Protein AF-A0A0A8JDP9-F1 (afdb_monomer_lite)

Radius of gyration: 29.93 Å; chains: 1; bounding box: 55×27×90 Å

pLDDT: mean 86.09, std 14.24, range [46.56, 98.44]

Structure (mmCIF, N/CA/C/O backbone):
data_AF-A0A0A8JDP9-F1
#
_entry.id   AF-A0A0A8JDP9-F1
#
loop_
_atom_site.group_PDB
_atom_site.id
_atom_site.type_symbol
_atom_site.label_atom_id
_atom_site.label_alt_id
_atom_site.label_comp_id
_atom_site.label_asym_id
_atom_site.label_entity_id
_atom_site.label_seq_id
_atom_site.pdbx_PDB_ins_code
_atom_site.Cartn_x
_atom_site.Cartn_y
_atom_site.Cartn_z
_atom_site.occupancy
_atom_site.B_iso_or_equiv
_atom_site.auth_seq_id
_atom_site.auth_comp_id
_atom_site.auth_asym_id
_atom_site.auth_atom_id
_atom_site.pdbx_PDB_model_num
ATOM 1 N N . MET A 1 1 ? -7.010 18.766 -44.746 1.00 46.56 1 MET A N 1
ATOM 2 C CA . MET A 1 1 ? -5.952 19.317 -43.874 1.00 46.56 1 MET A CA 1
ATOM 3 C C . MET A 1 1 ? -5.940 18.537 -42.570 1.00 46.56 1 MET A C 1
ATOM 5 O O . MET A 1 1 ? -6.989 18.389 -41.964 1.00 46.56 1 MET A O 1
ATOM 9 N N . ASN A 1 2 ? -4.754 18.015 -42.251 1.00 53.66 2 ASN A N 1
ATOM 10 C CA . ASN A 1 2 ? -4.249 17.369 -41.033 1.00 53.66 2 ASN A CA 1
ATOM 11 C C . ASN A 1 2 ? -5.069 16.253 -40.369 1.00 53.66 2 ASN A C 1
ATOM 13 O O . ASN A 1 2 ? -5.857 16.469 -39.455 1.00 53.66 2 ASN A O 1
ATOM 17 N N . ALA A 1 3 ? -4.739 15.026 -40.776 1.00 61.41 3 ALA A N 1
ATOM 18 C CA . ALA A 1 3 ? -5.003 13.811 -40.026 1.00 61.41 3 ALA A CA 1
ATOM 19 C C . ALA A 1 3 ? -4.173 13.802 -38.728 1.00 61.41 3 ALA A C 1
ATOM 21 O O . ALA A 1 3 ? -2.993 13.462 -38.730 1.00 61.41 3 ALA A O 1
ATOM 22 N N . ILE A 1 4 ? -4.802 14.154 -37.607 1.00 61.94 4 ILE A N 1
ATOM 23 C CA . ILE A 1 4 ? -4.354 13.746 -36.270 1.00 61.94 4 ILE A CA 1
ATOM 24 C C . ILE A 1 4 ? -4.788 12.286 -36.104 1.00 61.94 4 ILE A C 1
ATOM 26 O O . ILE A 1 4 ? -5.765 11.978 -35.430 1.00 61.94 4 ILE A O 1
ATOM 30 N N . LEU A 1 5 ? -4.123 11.379 -36.814 1.00 61.31 5 LEU A N 1
ATOM 31 C CA . LEU A 1 5 ? -4.370 9.946 -36.713 1.00 61.31 5 LEU A CA 1
ATOM 32 C C . LEU A 1 5 ? -3.043 9.279 -36.335 1.00 61.31 5 LEU A C 1
ATOM 34 O O . LEU A 1 5 ? -2.273 8.881 -37.197 1.00 61.31 5 LEU A O 1
ATOM 38 N N . MET A 1 6 ? -2.819 9.158 -35.018 1.00 65.69 6 MET A N 1
ATOM 39 C CA . MET A 1 6 ? -1.969 8.133 -34.387 1.00 65.69 6 MET A CA 1
ATOM 40 C C . MET A 1 6 ? -0.436 8.375 -34.266 1.00 65.69 6 MET A C 1
ATOM 42 O O . MET A 1 6 ? 0.338 7.624 -34.848 1.00 65.69 6 MET A O 1
ATOM 46 N N . PRO A 1 7 ? 0.067 9.294 -33.409 1.00 58.75 7 PRO A N 1
ATOM 47 C CA . PRO A 1 7 ? 1.493 9.309 -33.047 1.00 58.75 7 PRO A CA 1
ATOM 48 C C . PRO A 1 7 ? 1.874 8.314 -31.926 1.00 58.75 7 PRO A C 1
ATOM 50 O O . PRO A 1 7 ? 3.000 8.346 -31.448 1.00 58.75 7 PRO A O 1
ATOM 53 N N . PHE A 1 8 ? 0.953 7.472 -31.437 1.00 59.28 8 PHE A N 1
ATOM 54 C CA . PHE A 1 8 ? 1.061 6.940 -30.067 1.00 59.28 8 PHE A CA 1
ATOM 55 C C . PHE A 1 8 ? 1.314 5.429 -29.928 1.00 59.28 8 PHE A C 1
ATOM 57 O O . PHE A 1 8 ? 1.521 4.951 -28.819 1.00 59.28 8 PHE A O 1
ATOM 64 N N . LEU A 1 9 ? 1.353 4.666 -31.021 1.00 66.06 9 LEU A N 1
ATOM 65 C CA . LEU A 1 9 ?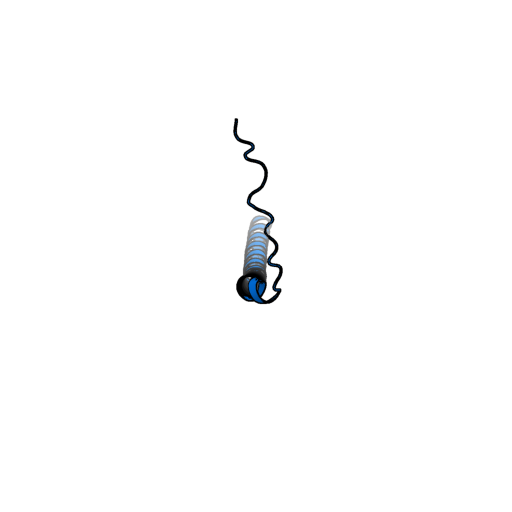 1.723 3.248 -30.962 1.00 66.06 9 LEU A CA 1
ATOM 66 C C . LEU A 1 9 ? 3.113 3.023 -31.574 1.00 66.06 9 LEU A C 1
ATOM 68 O O . LEU A 1 9 ? 3.279 2.236 -32.501 1.00 66.06 9 LEU A O 1
ATOM 72 N N . TYR A 1 10 ? 4.109 3.762 -31.075 1.00 68.75 10 TYR A N 1
ATOM 73 C CA . TYR A 1 10 ? 5.510 3.464 -31.366 1.00 68.75 10 TYR A CA 1
ATOM 74 C C . TYR A 1 10 ? 5.939 2.292 -30.491 1.00 68.75 10 TYR A C 1
ATOM 76 O O . TYR A 1 10 ? 6.088 2.420 -29.275 1.00 68.75 10 TYR A O 1
ATOM 84 N N . PHE A 1 11 ? 6.099 1.135 -31.120 1.00 74.56 11 PHE A N 1
ATOM 85 C CA . PHE A 1 11 ? 6.746 -0.001 -30.496 1.00 74.56 11 PHE A CA 1
ATOM 86 C C . PHE A 1 11 ? 8.220 0.050 -30.862 1.00 74.56 11 PHE A C 1
ATOM 88 O O . PHE A 1 11 ? 8.527 -0.101 -32.046 1.00 74.56 11 PHE A O 1
ATOM 95 N N . PRO A 1 12 ? 9.129 0.239 -29.893 1.00 83.38 12 PRO A N 1
ATOM 96 C CA . PRO A 1 12 ? 10.538 0.168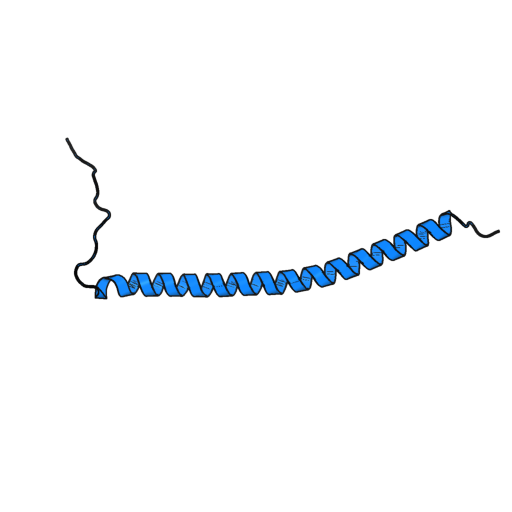 -30.210 1.00 83.38 12 PRO A CA 1
ATOM 97 C C . PRO A 1 12 ? 10.894 -1.192 -30.816 1.00 83.38 12 PRO A C 1
ATOM 99 O O . PRO A 1 12 ? 10.433 -2.247 -30.346 1.00 83.38 12 PRO A O 1
ATOM 102 N N . GLU A 1 13 ? 11.670 -1.138 -31.900 1.00 86.31 13 GLU A N 1
ATOM 103 C CA . GLU A 1 13 ? 12.192 -2.317 -32.593 1.00 86.31 13 GLU A CA 1
ATOM 104 C C . GLU A 1 13 ? 13.183 -3.062 -31.693 1.00 86.31 13 GLU A C 1
ATOM 106 O O . GLU A 1 13 ? 13.120 -4.291 -31.588 1.00 86.31 13 GLU A O 1
ATOM 111 N N . ASP A 1 14 ? 14.026 -2.318 -30.967 1.00 89.19 14 ASP A N 1
ATOM 112 C CA . ASP A 1 14 ? 14.894 -2.871 -29.935 1.00 89.19 14 ASP A CA 1
ATOM 113 C C . ASP A 1 14 ? 14.120 -3.084 -28.624 1.00 89.19 14 ASP A C 1
ATOM 115 O O . ASP A 1 14 ? 13.509 -2.183 -28.047 1.00 89.19 14 ASP A O 1
ATOM 119 N N . LYS A 1 15 ? 14.167 -4.314 -28.110 1.00 85.75 15 LYS A N 1
ATOM 120 C CA . LYS A 1 15 ? 13.510 -4.681 -26.852 1.00 85.75 15 LYS A CA 1
ATOM 121 C C . LYS A 1 15 ? 14.144 -4.013 -25.628 1.00 85.75 15 LYS A C 1
ATOM 123 O O . LYS A 1 15 ? 13.484 -3.913 -24.592 1.00 85.75 15 LYS A O 1
ATOM 128 N N . SER A 1 16 ? 15.384 -3.543 -25.735 1.00 91.75 16 SER A N 1
ATOM 129 C CA . SER A 1 16 ? 16.080 -2.836 -24.659 1.00 91.75 16 SER A CA 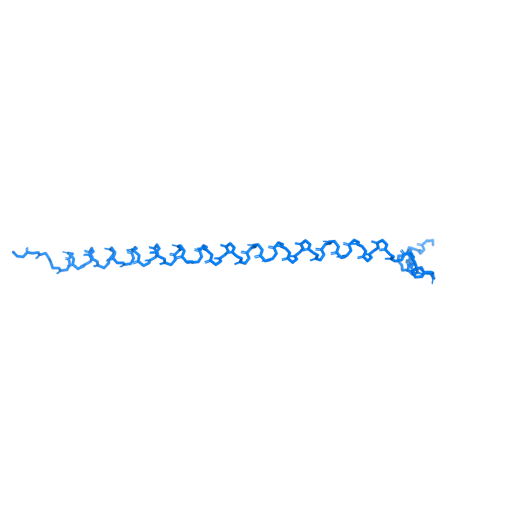1
ATOM 130 C C . SER A 1 16 ? 15.380 -1.527 -24.262 1.00 91.75 16 SER A C 1
ATOM 132 O O . SER A 1 16 ? 15.366 -1.161 -23.086 1.00 91.75 16 SER A O 1
ATOM 134 N N . GLU A 1 17 ? 14.685 -0.874 -25.194 1.00 90.06 17 GLU A N 1
ATOM 135 C CA . GLU A 1 17 ? 13.969 0.381 -24.942 1.00 90.06 17 GLU A CA 1
ATOM 136 C C . GLU A 1 17 ? 12.739 0.212 -24.026 1.00 90.06 17 GLU A C 1
ATOM 138 O O . GLU A 1 17 ? 12.250 1.192 -23.468 1.00 90.06 17 GLU A O 1
ATOM 143 N N . TYR A 1 18 ? 12.256 -1.019 -23.793 1.00 90.81 18 TYR A N 1
ATOM 144 C CA . TYR A 1 18 ? 11.177 -1.289 -22.827 1.00 90.81 18 TYR A CA 1
ATOM 145 C C . TYR A 1 18 ? 11.671 -1.445 -21.382 1.00 90.81 18 TYR A C 1
ATOM 147 O O . TYR A 1 18 ? 10.848 -1.464 -20.462 1.00 90.81 18 TYR A O 1
ATOM 155 N N . ILE A 1 19 ? 12.985 -1.554 -21.146 1.00 93.38 19 ILE A N 1
ATOM 156 C CA . ILE A 1 19 ? 13.558 -1.726 -19.799 1.00 93.38 19 ILE A CA 1
ATOM 157 C C . ILE A 1 19 ? 13.046 -0.654 -18.817 1.00 93.38 19 ILE A C 1
ATOM 159 O O . ILE A 1 19 ? 12.596 -1.032 -17.731 1.00 93.38 19 ILE A O 1
ATOM 163 N N . PRO A 1 20 ? 13.012 0.650 -19.168 1.00 93.56 20 PRO A N 1
ATOM 164 C CA . PRO A 1 20 ? 12.463 1.677 -18.285 1.00 93.56 20 PRO A CA 1
ATOM 165 C C . PRO A 1 20 ? 11.001 1.416 -17.901 1.00 93.56 20 PRO A C 1
ATOM 167 O O . PRO A 1 20 ? 10.644 1.541 -16.731 1.00 93.56 20 PRO A O 1
ATOM 170 N N . ALA A 1 21 ? 10.168 0.982 -18.853 1.00 93.06 21 ALA A N 1
ATOM 171 C CA . ALA A 1 21 ? 8.759 0.685 -18.600 1.00 93.06 21 ALA A CA 1
ATOM 172 C C . ALA A 1 21 ? 8.587 -0.505 -17.642 1.00 93.06 21 ALA A C 1
ATOM 174 O O . ALA A 1 21 ? 7.770 -0.442 -16.722 1.00 93.06 21 ALA A O 1
ATOM 175 N N . VAL A 1 22 ? 9.385 -1.565 -17.807 1.00 94.94 22 VAL A N 1
ATOM 176 C CA . VAL A 1 22 ? 9.364 -2.733 -16.911 1.00 94.94 22 VAL A CA 1
ATOM 177 C C . VAL A 1 22 ? 9.810 -2.352 -15.500 1.00 94.94 22 VAL A C 1
ATOM 179 O O . VAL A 1 22 ? 9.197 -2.799 -14.529 1.00 94.94 22 VAL A O 1
ATOM 182 N N . ILE A 1 23 ? 10.827 -1.497 -15.364 1.00 96.88 23 ILE A N 1
ATOM 183 C CA . ILE A 1 23 ? 11.289 -0.999 -14.060 1.00 96.88 23 ILE A CA 1
ATOM 184 C C . ILE A 1 23 ? 10.181 -0.192 -13.377 1.00 96.88 23 ILE A C 1
ATOM 186 O O . ILE A 1 23 ? 9.852 -0.472 -12.223 1.00 96.88 23 ILE A O 1
ATOM 190 N N . SER A 1 24 ? 9.568 0.764 -14.081 1.00 96.56 24 SER A N 1
ATOM 191 C CA . SER A 1 24 ? 8.469 1.567 -13.534 1.00 96.56 24 SER A CA 1
ATOM 192 C C . SER A 1 24 ? 7.282 0.699 -13.128 1.00 96.56 24 SER A C 1
ATOM 194 O O . SER A 1 24 ? 6.778 0.834 -12.013 1.00 96.56 24 SER A O 1
ATOM 196 N N . LEU A 1 25 ? 6.863 -0.230 -13.992 1.00 96.75 25 LEU A N 1
ATOM 197 C CA . LEU A 1 25 ? 5.768 -1.148 -13.696 1.00 96.75 25 LEU A CA 1
ATOM 198 C C . LEU A 1 25 ? 6.082 -1.991 -12.458 1.00 96.75 25 LEU A C 1
ATOM 200 O O . LEU A 1 25 ? 5.260 -2.075 -11.551 1.00 96.75 25 LEU A O 1
ATOM 204 N N . THR A 1 26 ? 7.282 -2.567 -12.388 1.00 98.06 26 THR A N 1
ATOM 205 C CA . THR A 1 26 ? 7.712 -3.389 -11.250 1.00 98.06 26 THR A CA 1
ATOM 206 C C . THR A 1 26 ? 7.710 -2.578 -9.958 1.00 98.06 26 THR A C 1
ATOM 208 O O . THR A 1 26 ? 7.195 -3.045 -8.944 1.00 98.06 26 THR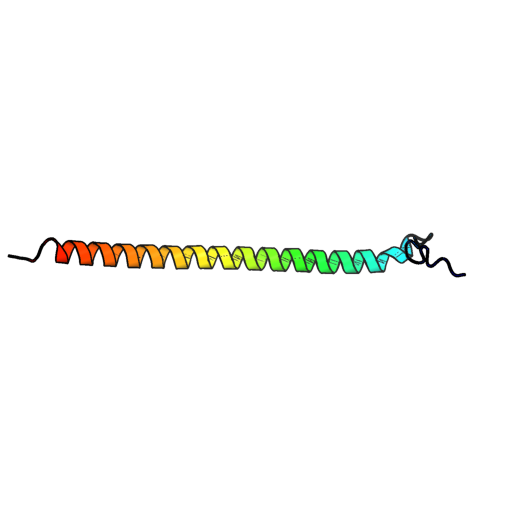 A O 1
ATOM 211 N N . PHE A 1 27 ? 8.211 -1.342 -9.991 1.00 98.25 27 PHE A N 1
ATOM 212 C CA . PHE A 1 27 ? 8.203 -0.446 -8.838 1.00 98.25 27 PHE A CA 1
ATOM 213 C C . PHE A 1 27 ? 6.778 -0.173 -8.333 1.00 98.25 27 PHE A C 1
ATOM 215 O O . PHE A 1 27 ? 6.496 -0.373 -7.150 1.00 98.25 27 PHE A O 1
ATOM 222 N N . PHE A 1 28 ? 5.852 0.204 -9.220 1.00 98.12 28 PHE A N 1
ATOM 223 C CA . PHE A 1 28 ? 4.457 0.439 -8.835 1.00 98.12 28 PHE A CA 1
ATOM 224 C C . PHE A 1 28 ? 3.747 -0.832 -8.366 1.00 98.12 28 PHE A C 1
ATOM 226 O O . PHE A 1 28 ? 2.968 -0.774 -7.417 1.00 98.12 28 PHE A O 1
ATOM 233 N N . MET A 1 29 ? 4.037 -1.983 -8.973 1.00 98.31 29 MET A N 1
ATOM 234 C CA . MET A 1 29 ? 3.493 -3.272 -8.543 1.00 98.31 29 MET A CA 1
ATOM 235 C C . MET A 1 29 ? 3.941 -3.629 -7.124 1.00 98.31 29 MET A C 1
ATOM 237 O O . MET A 1 29 ? 3.119 -4.052 -6.311 1.00 98.31 29 MET A O 1
ATOM 241 N N . ILE A 1 30 ? 5.218 -3.412 -6.795 1.00 98.44 30 ILE A N 1
ATOM 242 C CA . ILE A 1 30 ? 5.734 -3.617 -5.436 1.00 98.44 30 ILE A CA 1
ATOM 243 C C . ILE A 1 30 ? 5.005 -2.695 -4.457 1.00 98.44 30 ILE A C 1
ATOM 245 O O . ILE A 1 30 ? 4.502 -3.169 -3.438 1.00 98.44 30 ILE A O 1
ATOM 249 N N . LEU A 1 31 ? 4.896 -1.400 -4.772 1.00 98.44 31 LEU A N 1
ATOM 250 C CA . LEU A 1 31 ? 4.183 -0.448 -3.920 1.00 98.44 31 LEU A CA 1
ATOM 251 C C . LEU A 1 31 ? 2.719 -0.848 -3.714 1.00 98.44 31 LEU A C 1
ATOM 253 O O . LEU A 1 31 ? 2.253 -0.860 -2.579 1.00 98.44 31 LEU A O 1
ATOM 257 N N . LEU A 1 32 ? 2.018 -1.245 -4.776 1.00 98.19 32 LEU A N 1
ATOM 258 C CA . LEU A 1 32 ? 0.631 -1.698 -4.706 1.00 98.19 32 LEU A CA 1
ATOM 259 C C . LEU A 1 32 ? 0.476 -2.885 -3.750 1.00 98.19 32 LEU A C 1
ATOM 261 O O . LEU A 1 32 ? -0.404 -2.872 -2.888 1.00 98.19 32 LEU A O 1
ATOM 265 N N . ILE A 1 33 ? 1.339 -3.896 -3.873 1.00 98.12 33 ILE A N 1
ATOM 266 C CA . ILE A 1 33 ? 1.305 -5.079 -3.006 1.00 98.12 33 ILE A CA 1
ATOM 267 C C . ILE A 1 33 ? 1.579 -4.678 -1.554 1.00 98.12 33 ILE A C 1
ATOM 269 O O . ILE A 1 33 ? 0.850 -5.105 -0.657 1.00 98.12 33 ILE A O 1
ATOM 273 N N . LEU A 1 34 ? 2.588 -3.838 -1.309 1.00 98.19 34 LEU A N 1
ATOM 274 C CA . LEU A 1 34 ? 2.921 -3.368 0.036 1.00 98.19 34 LEU A CA 1
ATOM 275 C C . LEU A 1 34 ? 1.762 -2.590 0.665 1.00 98.19 34 LEU A C 1
ATOM 277 O O . LEU A 1 34 ? 1.367 -2.893 1.792 1.00 98.19 34 LEU A O 1
ATOM 281 N N . THR A 1 35 ? 1.171 -1.646 -0.067 1.00 97.81 35 THR A N 1
ATOM 282 C CA . THR A 1 35 ? 0.006 -0.877 0.384 1.00 97.81 35 THR A CA 1
ATOM 283 C C . THR A 1 35 ? -1.181 -1.791 0.666 1.00 97.81 35 THR A C 1
ATOM 285 O O . THR A 1 35 ? -1.791 -1.688 1.730 1.00 97.81 35 THR A O 1
ATOM 288 N N . PHE A 1 36 ? -1.486 -2.732 -0.228 1.00 97.19 36 PHE A N 1
ATOM 289 C CA . PHE A 1 36 ? -2.598 -3.663 -0.046 1.00 97.19 36 PHE A CA 1
ATOM 290 C C . PHE A 1 36 ? -2.405 -4.557 1.186 1.00 97.19 36 PHE A C 1
ATOM 292 O O . PHE A 1 36 ? -3.320 -4.729 1.997 1.00 97.19 36 PHE A O 1
ATOM 299 N N . VAL A 1 37 ? -1.197 -5.093 1.378 1.00 96.69 37 VAL A N 1
ATOM 300 C CA . VAL A 1 37 ? -0.857 -5.897 2.559 1.00 96.69 37 VAL A CA 1
ATOM 301 C C . VAL A 1 37 ? -0.949 -5.061 3.835 1.00 96.69 37 VAL A C 1
ATOM 303 O O . VAL A 1 37 ? -1.479 -5.556 4.833 1.00 96.69 37 VAL A O 1
ATOM 306 N N . TRP A 1 38 ? -0.470 -3.816 3.813 1.00 96.81 38 TRP A N 1
ATOM 307 C CA . TRP A 1 38 ? -0.537 -2.903 4.953 1.00 96.81 38 TRP A CA 1
ATOM 308 C C . TRP A 1 38 ? -1.985 -2.601 5.354 1.00 96.81 38 TRP A C 1
ATOM 310 O O . TRP A 1 38 ? -2.342 -2.807 6.516 1.00 96.81 38 TRP A O 1
ATOM 320 N N . ILE A 1 39 ? -2.839 -2.235 4.392 1.00 96.44 39 ILE A N 1
ATOM 321 C CA . ILE A 1 39 ? -4.271 -1.996 4.625 1.00 96.44 39 ILE A CA 1
ATOM 322 C C . ILE A 1 39 ? -4.920 -3.244 5.221 1.00 96.44 39 ILE A C 1
ATOM 324 O O . ILE A 1 39 ? -5.534 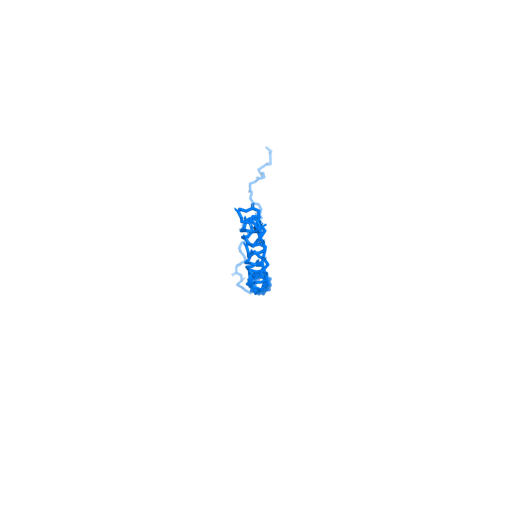-3.165 6.281 1.00 96.44 39 ILE A O 1
ATOM 328 N N . ARG A 1 40 ? -4.720 -4.420 4.613 1.00 94.56 40 ARG A N 1
ATOM 329 C CA . ARG A 1 40 ? -5.324 -5.675 5.089 1.00 94.56 40 ARG A CA 1
ATOM 330 C C . ARG A 1 40 ? -4.931 -6.007 6.530 1.00 94.56 40 ARG A C 1
ATOM 332 O O . ARG A 1 40 ? -5.761 -6.489 7.297 1.00 94.56 40 ARG A O 1
ATOM 339 N N . ARG A 1 41 ? -3.667 -5.784 6.908 1.00 93.38 41 ARG A N 1
ATOM 340 C CA . ARG A 1 41 ? -3.210 -5.997 8.292 1.00 93.38 41 ARG A CA 1
ATOM 341 C C . ARG A 1 41 ? -3.877 -5.015 9.249 1.00 93.38 41 ARG A C 1
ATOM 343 O O . ARG A 1 41 ? -4.302 -5.430 10.322 1.00 93.38 41 ARG A O 1
ATOM 350 N N . ASN A 1 42 ? -3.991 -3.751 8.853 1.00 92.88 42 ASN A N 1
ATOM 351 C CA . ASN A 1 42 ? -4.618 -2.730 9.680 1.00 92.88 42 ASN A CA 1
ATOM 352 C C . ASN A 1 42 ? -6.132 -2.954 9.835 1.00 92.88 42 ASN A C 1
ATOM 354 O O . ASN A 1 42 ? -6.673 -2.728 10.912 1.00 92.88 42 ASN A O 1
ATOM 358 N N . SER A 1 43 ? -6.813 -3.444 8.795 1.00 91.12 43 SER A N 1
ATOM 359 C CA . SER A 1 43 ? -8.241 -3.777 8.853 1.00 91.12 43 SER A CA 1
ATOM 360 C C . SER A 1 43 ? -8.531 -4.913 9.828 1.00 91.12 43 SER A C 1
ATOM 362 O O . SER A 1 43 ? -9.466 -4.798 10.607 1.00 91.12 43 SER A O 1
ATOM 364 N N . LYS A 1 44 ? -7.707 -5.970 9.855 1.00 89.25 44 LYS A N 1
ATOM 365 C CA . LYS A 1 44 ? -7.895 -7.081 10.806 1.00 89.25 44 LYS A CA 1
ATOM 366 C C . LYS A 1 44 ? -7.793 -6.640 12.263 1.00 89.25 44 LYS A C 1
ATOM 368 O O . LYS A 1 44 ? -8.556 -7.104 13.097 1.00 89.25 44 LYS A O 1
ATOM 373 N N . LYS A 1 45 ? -6.852 -5.740 12.560 1.00 88.12 45 LYS A N 1
ATOM 374 C CA . LYS A 1 45 ? -6.694 -5.199 13.912 1.00 88.12 45 LYS A CA 1
ATOM 375 C C . LYS A 1 45 ? -7.912 -4.363 14.320 1.00 88.12 45 LYS A C 1
ATOM 377 O O . LYS A 1 45 ? -8.429 -4.532 15.416 1.00 88.12 45 LYS A O 1
ATOM 382 N N . GLN A 1 46 ? -8.390 -3.509 13.416 1.00 90.56 46 GLN A N 1
ATOM 383 C CA . GLN A 1 46 ? -9.588 -2.700 13.654 1.00 90.56 46 GLN A CA 1
ATOM 384 C C . GLN A 1 46 ? -10.848 -3.555 13.820 1.00 90.56 46 GLN A C 1
ATOM 386 O O . GLN A 1 46 ? -11.701 -3.224 14.636 1.00 90.56 46 GLN A O 1
ATOM 391 N N . GLU A 1 47 ? -10.968 -4.652 13.071 1.00 92.56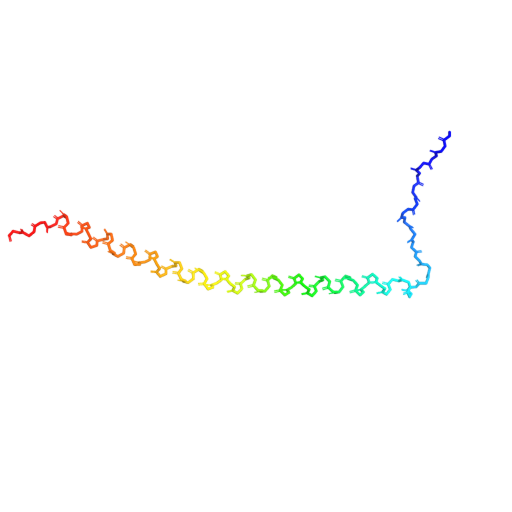 47 GLU A N 1
ATOM 392 C CA . GLU A 1 47 ? -12.089 -5.588 13.184 1.00 92.56 47 GLU A CA 1
ATOM 393 C C . GLU A 1 47 ? -12.155 -6.222 14.580 1.00 92.56 47 GLU A C 1
ATOM 395 O O . GLU A 1 47 ? -13.220 -6.241 15.194 1.00 92.56 47 GLU A O 1
ATOM 400 N N . GLU A 1 48 ? -11.020 -6.683 15.108 1.00 92.62 48 GLU A N 1
ATOM 401 C CA . GLU A 1 48 ? -10.940 -7.275 16.447 1.00 92.62 48 GLU A CA 1
ATOM 402 C C . GLU A 1 48 ? -11.278 -6.255 17.546 1.00 92.62 48 GLU A C 1
ATOM 404 O O . GLU A 1 48 ? -12.153 -6.513 18.372 1.00 92.62 48 GLU A O 1
ATOM 409 N N . GLU A 1 49 ? -10.674 -5.062 17.499 1.00 91.06 49 GLU A N 1
ATOM 410 C CA . GLU A 1 49 ? -10.952 -3.980 18.457 1.00 91.06 49 GLU A CA 1
ATOM 411 C C . GLU A 1 49 ? -12.429 -3.544 18.425 1.00 91.06 49 GLU A C 1
ATOM 413 O O . GLU A 1 49 ? -13.051 -3.334 19.470 1.00 91.06 49 GLU A O 1
ATOM 418 N N . THR A 1 50 ? -13.021 -3.453 17.229 1.00 92.88 50 THR A N 1
ATOM 419 C CA . THR A 1 50 ? -14.438 -3.093 17.062 1.00 92.88 50 THR A CA 1
ATOM 420 C C . THR A 1 50 ? -15.351 -4.175 17.627 1.00 92.88 50 THR A C 1
ATOM 422 O O . THR A 1 50 ? -16.316 -3.855 18.321 1.00 92.88 50 THR A O 1
ATOM 425 N N . ARG A 1 51 ? -15.037 -5.455 17.395 1.00 92.81 51 ARG A N 1
ATOM 426 C CA . ARG A 1 51 ? -15.844 -6.571 17.900 1.00 92.81 51 ARG A CA 1
ATOM 427 C C . ARG A 1 51 ? -15.873 -6.601 19.425 1.00 92.81 51 ARG A C 1
ATOM 429 O O . ARG A 1 51 ? -16.939 -6.771 20.013 1.00 92.81 51 ARG A O 1
ATOM 436 N N . GLU A 1 52 ? -14.730 -6.399 20.077 1.00 94.25 52 GLU A N 1
ATOM 437 C CA . GLU A 1 52 ? -14.677 -6.329 21.540 1.00 94.25 52 GLU A CA 1
ATOM 438 C C . GLU A 1 52 ? -15.514 -5.171 22.094 1.00 94.25 52 GLU A C 1
ATOM 440 O O . GLU A 1 52 ? -16.220 -5.334 23.097 1.00 94.25 52 GLU A O 1
ATOM 445 N N . LEU A 1 53 ? -15.457 -4.007 21.442 1.00 94.62 53 LEU A N 1
ATOM 446 C CA . LEU A 1 53 ? -16.246 -2.838 21.818 1.00 94.62 53 LEU A CA 1
ATOM 447 C C . LEU A 1 53 ? -17.751 -3.098 21.655 1.00 94.62 53 LEU A C 1
ATOM 449 O O . LEU A 1 53 ? -18.521 -2.822 22.577 1.00 94.62 53 LEU A O 1
ATOM 453 N N . GLU A 1 54 ? -18.170 -3.671 20.525 1.00 94.56 54 GLU A N 1
ATOM 454 C CA . GLU A 1 54 ? -19.565 -4.049 20.280 1.00 94.56 54 GLU A CA 1
ATOM 455 C C . GLU A 1 54 ? -20.077 -5.036 21.333 1.00 94.56 54 GLU A C 1
ATOM 457 O O . GLU A 1 54 ? -21.155 -4.836 21.900 1.00 94.56 54 GLU A O 1
ATOM 462 N N . GLU A 1 55 ? -19.299 -6.073 21.657 1.00 95.25 55 GLU A N 1
ATOM 463 C CA . GLU A 1 55 ? -19.684 -7.042 22.682 1.00 95.25 55 GLU A CA 1
ATOM 464 C C . GLU A 1 55 ? -19.832 -6.395 24.070 1.00 95.25 55 GLU A C 1
ATOM 466 O O . GLU A 1 55 ? -20.745 -6.757 24.816 1.00 95.25 55 GLU A O 1
ATOM 471 N N . ARG A 1 56 ? -18.962 -5.443 24.442 1.00 94.25 56 ARG A N 1
ATOM 472 C CA . ARG A 1 56 ? -19.072 -4.696 25.712 1.00 94.25 56 ARG A CA 1
ATOM 473 C C . ARG A 1 56 ? -20.349 -3.860 25.760 1.00 94.25 56 ARG A C 1
ATOM 475 O O . ARG A 1 56 ? -21.121 -4.006 26.703 1.00 94.25 56 ARG A O 1
ATOM 482 N N . ILE A 1 57 ? -20.626 -3.077 24.717 1.00 95.62 57 ILE A N 1
ATOM 483 C CA . ILE A 1 57 ? -21.841 -2.251 24.628 1.00 95.62 57 ILE A CA 1
ATOM 484 C C . ILE A 1 57 ? -23.100 -3.128 24.690 1.00 95.62 57 ILE A C 1
ATOM 486 O O . ILE A 1 57 ? -24.077 -2.787 25.360 1.00 95.62 57 ILE A O 1
ATOM 490 N N . LEU A 1 58 ? -23.098 -4.276 24.006 1.00 95.75 58 LEU A N 1
ATOM 491 C CA . LEU A 1 58 ? -24.219 -5.217 24.027 1.00 95.75 58 LEU A CA 1
ATOM 492 C C . LEU A 1 58 ? -24.423 -5.865 25.401 1.00 95.75 58 LEU A C 1
ATOM 494 O O . LEU A 1 58 ? -25.574 -6.123 25.762 1.00 95.75 58 LEU A O 1
ATOM 498 N N . ARG A 1 59 ? -23.346 -6.143 26.147 1.00 94.50 59 ARG A N 1
ATOM 499 C CA . ARG A 1 59 ? -23.412 -6.636 27.533 1.00 94.50 59 ARG A CA 1
ATOM 500 C C . ARG A 1 59 ? -24.011 -5.578 28.457 1.00 94.50 59 ARG A C 1
ATOM 502 O O . ARG A 1 59 ? -25.044 -5.838 29.066 1.00 94.50 59 ARG A O 1
ATOM 509 N N . GLU A 1 60 ? -23.470 -4.363 28.450 1.00 94.00 60 GLU A N 1
ATOM 510 C CA . GLU A 1 60 ? -23.970 -3.248 29.270 1.00 94.00 60 GLU A CA 1
ATOM 511 C C . GLU A 1 60 ? -25.452 -2.944 28.994 1.00 94.00 60 GLU A C 1
ATOM 513 O O . GLU A 1 60 ? -26.246 -2.765 29.917 1.00 94.00 60 GLU A O 1
ATOM 518 N N . ARG A 1 61 ? -25.873 -2.960 27.721 1.00 93.50 61 ARG A N 1
ATOM 519 C CA . ARG A 1 61 ? -27.284 -2.766 27.339 1.00 93.50 61 ARG A CA 1
ATOM 520 C C . ARG A 1 61 ? -28.210 -3.906 27.758 1.00 93.50 61 ARG A C 1
ATOM 522 O O . ARG A 1 61 ? -29.419 -3.684 27.846 1.00 93.50 61 ARG A O 1
ATOM 529 N N . ARG A 1 62 ? -27.706 -5.133 27.916 1.00 92.62 62 ARG A N 1
ATOM 530 C CA . ARG A 1 62 ? -28.503 -6.242 28.468 1.00 92.62 62 ARG A CA 1
ATOM 531 C C . ARG A 1 62 ? -28.669 -6.064 29.965 1.00 92.62 62 ARG A C 1
ATOM 533 O O . ARG A 1 62 ? -29.802 -6.044 30.424 1.00 92.62 62 ARG A O 1
ATOM 540 N N . GLU A 1 63 ? -27.577 -5.810 30.677 1.00 92.19 63 GLU A N 1
ATOM 541 C CA . GLU A 1 63 ? -27.602 -5.581 32.123 1.00 92.19 63 GLU A CA 1
ATOM 542 C C . GLU A 1 63 ? -28.492 -4.391 32.507 1.00 92.19 63 GLU A C 1
ATOM 544 O O . GLU A 1 63 ? -29.247 -4.471 33.473 1.00 92.19 63 GLU A O 1
ATOM 549 N N . ALA A 1 64 ? -28.451 -3.293 31.743 1.00 90.38 64 ALA A N 1
ATOM 550 C CA . ALA A 1 64 ? -29.334 -2.148 31.958 1.00 90.38 64 ALA A CA 1
ATOM 551 C C . ALA A 1 64 ? -30.818 -2.524 31.791 1.00 90.38 64 ALA A C 1
ATOM 553 O O . ALA A 1 64 ? -31.632 -2.188 32.646 1.00 90.38 64 ALA A O 1
ATOM 554 N N . ARG A 1 65 ? -31.162 -3.287 30.743 1.00 88.19 65 ARG A N 1
ATOM 555 C CA . ARG A 1 65 ? -32.540 -3.752 30.511 1.00 88.19 65 ARG A CA 1
ATOM 556 C C . ARG A 1 65 ? -33.019 -4.751 31.560 1.00 88.19 65 ARG A C 1
ATOM 558 O O . ARG A 1 65 ? -34.176 -4.694 31.958 1.00 88.19 65 ARG A O 1
ATOM 565 N N . GLU A 1 66 ? -32.148 -5.643 32.023 1.00 85.69 66 GLU A N 1
ATOM 566 C CA . GLU A 1 66 ? -32.467 -6.594 33.094 1.00 85.69 66 GLU A CA 1
ATOM 567 C C . GLU A 1 66 ? -32.746 -5.868 34.419 1.00 85.69 66 GLU A C 1
ATOM 569 O O . GLU A 1 66 ? -33.706 -6.203 35.112 1.00 85.69 66 GLU A O 1
ATOM 574 N N . LYS A 1 67 ? -31.976 -4.816 34.732 1.00 82.75 67 LYS A N 1
ATOM 575 C CA . LYS A 1 67 ? -32.220 -3.944 35.896 1.00 82.75 67 LYS A CA 1
ATOM 576 C C . LYS A 1 67 ? -33.523 -3.146 35.781 1.00 82.75 67 LYS A C 1
ATOM 578 O O . LYS A 1 67 ? -34.185 -2.934 36.790 1.00 82.75 67 LYS A O 1
ATOM 583 N N . GLU A 1 68 ? -33.900 -2.718 34.577 1.00 77.25 68 GLU A N 1
ATOM 584 C CA . GLU A 1 68 ? -35.176 -2.031 34.319 1.00 77.25 68 GLU A CA 1
ATOM 585 C C . GLU A 1 68 ? -36.388 -2.979 34.375 1.00 77.25 68 GLU A C 1
ATOM 587 O O . GLU A 1 68 ? -37.467 -2.566 34.795 1.00 77.25 68 GLU A O 1
ATOM 592 N N . GLN A 1 69 ? -36.232 -4.246 33.969 1.00 69.31 69 GLN A N 1
ATOM 593 C CA . GLN A 1 69 ? -37.308 -5.249 33.977 1.00 69.31 69 GLN A CA 1
ATOM 594 C C . GLN A 1 69 ? -37.551 -5.892 35.346 1.00 69.31 69 GLN A C 1
ATOM 596 O O . GLN A 1 69 ? -38.678 -6.297 35.627 1.00 69.31 69 GLN A O 1
ATOM 601 N N . HIS A 1 70 ? -36.532 -5.963 36.202 1.00 62.78 70 HIS A N 1
ATOM 602 C CA . HIS A 1 70 ? -36.661 -6.387 37.595 1.00 62.78 70 HIS A CA 1
ATOM 603 C C . HIS A 1 70 ? -36.256 -5.246 38.541 1.00 62.78 70 HIS A C 1
ATOM 605 O O . HIS A 1 70 ? -35.172 -5.292 39.132 1.00 62.78 70 HIS A O 1
ATOM 611 N N . PRO A 1 71 ? -37.113 -4.221 38.725 1.00 58.12 71 PRO A N 1
ATOM 612 C CA . PRO A 1 71 ? -36.952 -3.308 39.842 1.00 58.12 71 PRO A CA 1
ATOM 613 C C . PRO A 1 71 ? -37.122 -4.137 41.120 1.00 58.12 71 PRO A C 1
ATOM 615 O O . PRO A 1 71 ? -38.170 -4.734 41.357 1.00 58.12 71 PRO A O 1
ATOM 618 N N . GLN A 1 72 ? -36.027 -4.258 41.865 1.00 58.78 72 GLN A N 1
ATOM 619 C CA . GLN A 1 72 ? -35.931 -4.978 43.134 1.00 58.78 72 GLN A CA 1
ATOM 620 C C . GLN A 1 72 ? -37.122 -4.609 44.042 1.00 58.78 72 GLN A C 1
ATOM 622 O O . GLN A 1 72 ? -37.350 -3.422 44.280 1.00 58.78 72 GLN A O 1
ATOM 627 N N . ASN A 1 73 ? -37.868 -5.622 44.505 1.00 49.16 73 ASN A N 1
ATOM 628 C CA . ASN A 1 73 ? -38.808 -5.506 45.630 1.00 49.16 73 ASN A CA 1
ATOM 629 C C . ASN A 1 73 ? -38.047 -5.270 46.936 1.00 49.16 73 ASN A C 1
ATOM 631 O O . ASN A 1 73 ? -36.995 -5.928 47.112 1.00 49.16 73 ASN A O 1
#

Foldseek 3Di:
DDDPPDPDPDDDPDPVVCVVVVVVVVVVVVVVVVVVVVVVVVVVVVVVVVVVVVVVVVVVVVVVVVCVVCVDD

Sequence (73 aa):
MNAILMPFLYFPEDKSEYIPAVISLTFFMILLILTFVWIRRNSKKQEEETRELEERILRERREAREKEQHPQN

Secondary structure (DSSP, 8-state):
------S-----SSGGGGHHHHHHHHHHHHHHHHHHHHHHHHHHHHHHHHHHHHHHHHHHHHHHHHHHHS---